Protein AF-A0A6L9LI98-F1 (afdb_monomer)

Foldseek 3Di:
DAEDEAEDDDPPDDDDDDDLLCCLVPPCLLPQYWYFYPPVDPHTPDTQFLQLSVCCNLPVGSDDPDQDPQADDDWDWDADPNFIKIKHAGDCSNQNPSLLVSLCVVCVVQVDQKWWMWIQGPVPVRDIAIEIQDDLVSHPDSDPVVVVVSVVVSCSSHHVSHHYYHDHDDPRTDGD

Structure (mmCIF, N/CA/C/O backbone):
data_AF-A0A6L9LI98-F1
#
_entry.id   AF-A0A6L9LI98-F1
#
loop_
_atom_site.group_PDB
_atom_site.id
_atom_site.type_symbol
_atom_site.label_atom_id
_atom_site.label_alt_id
_atom_site.label_comp_id
_atom_site.label_asym_id
_atom_site.label_entity_id
_atom_site.label_seq_id
_atom_site.pdbx_PDB_ins_code
_atom_site.Cartn_x
_atom_site.Cartn_y
_atom_site.Cartn_z
_atom_site.occupancy
_atom_site.B_iso_or_equiv
_atom_site.auth_seq_id
_atom_site.auth_comp_id
_atom_site.auth_asym_id
_atom_site.auth_atom_id
_atom_site.pdbx_PDB_model_num
ATOM 1 N N . MET A 1 1 ? -14.038 5.569 1.240 1.00 80.38 1 MET A N 1
ATOM 2 C CA . MET A 1 1 ? -12.928 4.690 1.675 1.00 80.38 1 MET A CA 1
ATOM 3 C C . MET A 1 1 ? -13.454 3.854 2.825 1.00 80.38 1 MET A C 1
ATOM 5 O O . MET A 1 1 ? -14.206 4.405 3.618 1.00 80.38 1 MET A O 1
ATOM 9 N N . GLN A 1 2 ? -13.174 2.551 2.861 1.00 86.38 2 GLN A N 1
ATOM 10 C CA . GLN A 1 2 ? -13.747 1.664 3.880 1.00 86.38 2 GLN A CA 1
ATOM 11 C C . GLN A 1 2 ? -12.931 1.733 5.178 1.00 86.38 2 GLN A C 1
ATOM 13 O O . GLN A 1 2 ? -11.703 1.847 5.143 1.00 86.38 2 GLN A O 1
ATOM 18 N N . GLN A 1 3 ? -13.625 1.721 6.313 1.00 89.81 3 GLN A N 1
ATOM 19 C CA . GLN A 1 3 ? -13.050 1.881 7.645 1.00 89.81 3 GLN A CA 1
ATOM 20 C C . GLN A 1 3 ? -13.798 0.985 8.628 1.00 89.81 3 GLN A C 1
ATOM 22 O O . GLN A 1 3 ? -15.014 0.832 8.523 1.00 89.81 3 GLN A O 1
ATOM 27 N N . LEU A 1 4 ? -13.070 0.442 9.596 1.00 92.06 4 LEU A N 1
ATOM 28 C CA . LEU A 1 4 ? -13.647 -0.116 10.806 1.00 92.06 4 LEU A CA 1
ATOM 29 C C . LEU A 1 4 ? -13.794 0.991 11.854 1.00 92.06 4 LEU A C 1
ATOM 31 O O . LEU A 1 4 ? -12.838 1.722 12.125 1.00 92.06 4 LEU A O 1
ATOM 35 N N . TYR A 1 5 ? -14.972 1.078 12.462 1.00 92.06 5 TYR A N 1
ATOM 36 C CA . TYR A 1 5 ? -15.257 2.032 13.528 1.00 92.06 5 TYR A CA 1
ATOM 37 C C . TYR A 1 5 ? -15.052 1.385 14.893 1.00 92.06 5 TYR A C 1
ATOM 39 O O . TYR A 1 5 ? -15.668 0.367 15.197 1.00 92.06 5 TYR A O 1
ATOM 47 N N . LEU A 1 6 ? -14.189 1.987 15.706 1.00 91.44 6 LEU A N 1
ATOM 48 C CA . LEU A 1 6 ? -13.914 1.571 17.077 1.00 91.44 6 LEU A CA 1
ATOM 49 C C . LEU A 1 6 ? -14.332 2.678 18.040 1.00 91.44 6 LEU A C 1
ATOM 51 O O . LEU A 1 6 ? -14.127 3.858 17.760 1.00 91.44 6 LEU A O 1
ATOM 55 N N . LEU A 1 7 ? -14.878 2.296 19.189 1.00 89.62 7 LEU A N 1
ATOM 56 C CA . LEU A 1 7 ? -15.240 3.224 20.257 1.00 89.62 7 LEU A CA 1
ATOM 57 C C . LEU A 1 7 ? -14.343 2.984 21.467 1.00 89.62 7 LEU A C 1
ATOM 59 O O . LEU A 1 7 ? -14.037 1.841 21.813 1.00 89.62 7 LEU A O 1
ATOM 63 N N . LEU A 1 8 ? -13.922 4.066 22.117 1.00 88.69 8 LEU A N 1
ATOM 64 C CA . LEU A 1 8 ? -13.285 3.968 23.422 1.00 88.69 8 LEU A CA 1
ATOM 65 C C . LEU A 1 8 ? -14.337 3.592 24.474 1.00 88.69 8 LEU A C 1
ATOM 67 O O . LEU A 1 8 ? -15.451 4.118 24.439 1.00 88.69 8 LEU A O 1
ATOM 71 N N . PRO A 1 9 ? -13.999 2.702 25.421 1.00 89.62 9 PRO A N 1
ATOM 72 C CA . PRO A 1 9 ? -14.943 2.284 26.441 1.00 89.62 9 PRO A CA 1
ATOM 73 C C . PRO A 1 9 ? -15.296 3.448 27.367 1.00 89.62 9 PRO A C 1
ATOM 75 O O . PRO A 1 9 ? -14.429 4.202 27.817 1.00 89.62 9 PRO A O 1
ATOM 78 N N . GLU A 1 10 ? -16.578 3.560 27.697 1.00 88.44 10 GLU A N 1
ATOM 79 C CA . GLU A 1 10 ? -17.043 4.495 28.712 1.00 88.44 10 GLU A CA 1
ATOM 80 C C . GLU A 1 10 ? -16.856 3.922 30.129 1.00 88.44 10 GLU A C 1
ATOM 82 O O . GLU A 1 10 ? -17.022 2.715 30.343 1.00 88.44 10 GLU A O 1
ATOM 87 N N . PRO A 1 11 ? -16.570 4.767 31.139 1.00 91.75 11 PRO A N 1
ATOM 88 C CA . PRO A 1 11 ? -16.466 4.313 32.520 1.00 91.75 11 PRO A CA 1
ATOM 89 C C . PRO A 1 11 ? -17.743 3.607 32.996 1.00 91.75 11 PRO 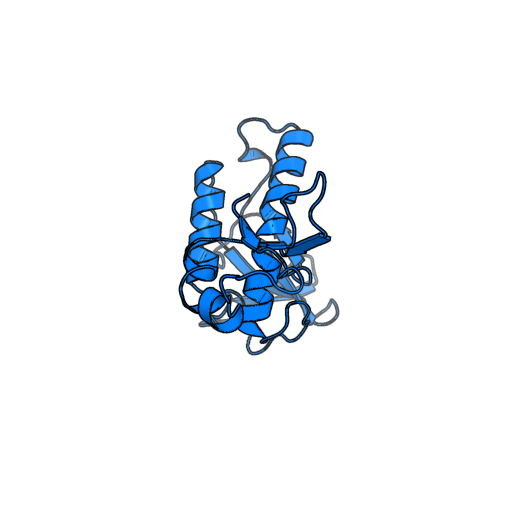A C 1
ATOM 91 O O . PRO A 1 11 ? -18.843 4.142 32.869 1.00 91.75 11 PRO A O 1
ATOM 94 N N . ASN A 1 12 ? -17.582 2.436 33.618 1.00 92.06 12 ASN A N 1
ATOM 95 C CA . ASN A 1 12 ? -18.668 1.625 34.187 1.00 92.06 12 ASN A CA 1
ATOM 96 C C . ASN A 1 12 ? -19.733 1.148 33.179 1.00 92.06 12 ASN A C 1
ATOM 98 O O . ASN A 1 12 ? -20.844 0.811 33.591 1.00 92.06 12 ASN A O 1
ATOM 102 N N . LYS A 1 13 ? -19.412 1.097 31.882 1.00 93.50 13 LYS A N 1
ATOM 103 C CA . LYS A 1 13 ? -20.252 0.450 30.868 1.00 93.50 13 LYS A CA 1
ATOM 104 C C . LYS A 1 13 ? -19.584 -0.821 30.351 1.00 93.50 13 LYS A C 1
ATOM 106 O O . LYS A 1 13 ? -18.360 -0.899 30.263 1.00 93.50 13 LYS A O 1
ATOM 111 N N . GLU A 1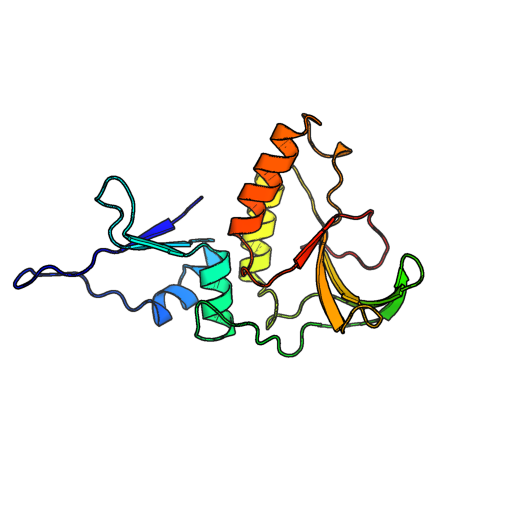 14 ? -20.397 -1.820 30.018 1.00 91.38 14 GLU A N 1
ATOM 112 C CA . GLU A 1 14 ? -19.924 -2.975 29.254 1.00 91.38 14 GLU A CA 1
ATOM 113 C C . GLU A 1 14 ? -19.462 -2.515 27.868 1.00 91.38 14 GLU A C 1
ATOM 115 O O . GLU A 1 14 ? -20.034 -1.591 27.285 1.00 91.38 14 GLU A O 1
ATOM 120 N N . PHE A 1 15 ? -18.415 -3.148 27.349 1.00 89.62 15 PHE A N 1
ATOM 121 C CA . PHE A 1 15 ? -17.863 -2.830 26.040 1.00 89.62 15 PHE A CA 1
ATOM 122 C C . PHE A 1 15 ? -17.317 -4.088 25.370 1.00 89.62 15 PHE A C 1
ATOM 124 O O . PHE A 1 15 ? -16.942 -5.056 26.035 1.00 89.62 15 PHE A O 1
ATOM 131 N N . GLU A 1 16 ? -17.247 -4.055 24.043 1.00 85.94 16 GLU A N 1
ATOM 132 C CA . GLU A 1 16 ? -16.574 -5.083 23.261 1.00 85.94 16 GLU A CA 1
ATOM 133 C C . GLU A 1 16 ? -15.078 -4.765 23.167 1.00 85.94 16 GLU A C 1
ATOM 135 O O . GLU A 1 16 ? -14.676 -3.659 22.797 1.00 85.94 16 GLU A O 1
ATOM 140 N N . CYS A 1 17 ? -14.237 -5.727 23.548 1.00 86.69 17 CYS A N 1
ATOM 141 C CA . CYS A 1 17 ? -12.791 -5.557 23.522 1.00 86.69 17 CYS A CA 1
ATOM 142 C C . CYS A 1 17 ? -12.237 -5.900 22.138 1.00 86.69 17 CYS A C 1
ATOM 144 O O . CYS A 1 17 ? -12.370 -7.030 21.670 1.00 86.69 17 CYS A O 1
ATOM 146 N N . PHE A 1 18 ? -11.542 -4.943 21.527 1.00 88.12 18 PHE A N 1
ATOM 147 C CA . PHE A 1 18 ? -10.882 -5.110 20.239 1.00 88.12 18 PHE A CA 1
ATOM 148 C C . PHE A 1 18 ? -9.365 -5.097 20.406 1.00 88.12 18 PHE A C 1
ATOM 150 O O . PHE A 1 18 ? -8.792 -4.171 20.983 1.00 88.12 18 PHE A O 1
ATOM 157 N N . VAL A 1 19 ? -8.694 -6.110 19.856 1.00 90.81 19 VAL A N 1
ATOM 158 C CA . VAL A 1 19 ? -7.230 -6.181 19.829 1.00 90.81 19 VAL A CA 1
ATOM 159 C C . VAL A 1 19 ? -6.763 -5.930 18.405 1.00 90.81 19 VAL A C 1
ATOM 161 O O . VAL A 1 19 ? -6.718 -6.842 17.580 1.00 90.81 19 VAL A O 1
ATOM 164 N N . VAL A 1 20 ? -6.383 -4.679 18.131 1.00 90.31 20 VAL A N 1
ATOM 165 C CA . VAL A 1 20 ? -5.979 -4.216 16.793 1.00 90.31 20 VAL A CA 1
ATOM 166 C C . VAL A 1 20 ? -4.935 -5.134 16.160 1.00 90.31 20 VAL A C 1
ATOM 168 O O . VAL A 1 20 ? -5.056 -5.470 14.991 1.00 90.31 20 VAL A O 1
ATOM 171 N N . ASN A 1 21 ? -3.956 -5.608 16.933 1.00 90.62 21 ASN A N 1
ATOM 172 C CA . ASN A 1 21 ? -2.901 -6.474 16.411 1.00 90.62 21 ASN A CA 1
ATOM 173 C C . ASN A 1 21 ? -3.426 -7.766 15.757 1.00 90.62 21 ASN A C 1
ATOM 175 O O . ASN A 1 21 ? -2.881 -8.183 14.744 1.00 90.62 21 ASN A O 1
ATOM 179 N N . HIS A 1 22 ? -4.485 -8.372 16.306 1.00 92.25 22 HIS A N 1
ATOM 180 C CA . HIS A 1 22 ? -5.111 -9.558 15.714 1.00 92.25 22 HIS A CA 1
ATOM 181 C C . HIS A 1 22 ? -5.979 -9.181 14.516 1.00 92.25 22 HIS A C 1
ATOM 183 O O . HIS A 1 22 ? -5.846 -9.751 13.443 1.00 92.25 22 HIS A O 1
ATOM 189 N N . MET A 1 23 ? -6.783 -8.127 14.645 1.00 94.69 23 MET A N 1
ATOM 190 C CA . MET A 1 23 ? -7.645 -7.661 13.556 1.00 94.69 23 MET A CA 1
ATOM 191 C C . MET A 1 23 ? -6.867 -7.319 12.279 1.00 94.69 23 MET A C 1
ATOM 193 O O . MET A 1 23 ? -7.339 -7.588 11.175 1.00 94.69 23 MET A O 1
ATOM 197 N N . VAL A 1 24 ? -5.671 -6.735 12.430 1.00 94.38 24 VAL A N 1
ATOM 198 C CA . VAL A 1 24 ? -4.791 -6.395 11.306 1.00 94.38 24 VAL A CA 1
ATOM 199 C C . VAL A 1 24 ? -4.443 -7.636 10.488 1.00 94.38 24 VAL A C 1
ATOM 201 O O . VAL A 1 24 ? -4.586 -7.603 9.266 1.00 94.38 24 VAL A O 1
ATOM 204 N N . SER A 1 25 ? -4.017 -8.717 11.148 1.00 89.31 25 SER A N 1
ATOM 205 C CA . SER A 1 25 ? -3.671 -9.977 10.484 1.00 89.31 25 SER A CA 1
ATOM 206 C C . SER A 1 25 ? -4.885 -10.772 10.017 1.00 89.31 25 SER A C 1
ATOM 208 O O . SER A 1 25 ? -4.776 -11.502 9.037 1.00 89.31 25 SER A O 1
ATOM 210 N N . ASP A 1 26 ? -6.012 -10.649 10.714 1.00 93.12 26 ASP A N 1
ATOM 211 C CA . ASP A 1 26 ? -7.173 -11.506 10.487 1.00 93.12 26 ASP A CA 1
ATOM 212 C C . ASP A 1 26 ? -8.014 -11.043 9.293 1.00 93.12 26 ASP A C 1
ATOM 214 O O . ASP A 1 26 ? -8.512 -11.885 8.548 1.00 93.12 26 ASP A O 1
ATOM 218 N N . TYR A 1 27 ? -8.193 -9.726 9.109 1.00 95.19 27 TYR A N 1
ATOM 219 C CA . TYR A 1 27 ? -9.044 -9.210 8.026 1.00 95.19 27 TYR A CA 1
ATOM 220 C C . TYR A 1 27 ? -8.736 -7.784 7.546 1.00 95.19 27 TYR A C 1
ATOM 222 O O . TYR A 1 27 ? -8.993 -7.478 6.384 1.00 95.19 27 TYR A O 1
ATOM 230 N N . LEU A 1 28 ? -8.179 -6.878 8.366 1.00 96.69 28 LEU A N 1
ATOM 231 C CA . LEU A 1 28 ? -8.049 -5.473 7.927 1.00 96.69 28 LEU A CA 1
ATOM 232 C C . LEU A 1 28 ? -7.148 -5.328 6.691 1.00 96.69 28 LEU A C 1
ATOM 234 O O . LEU A 1 28 ? -7.444 -4.516 5.810 1.00 96.69 28 LEU A O 1
ATOM 238 N N . ILE A 1 29 ? -6.071 -6.121 6.613 1.00 96.62 29 ILE A N 1
ATOM 239 C CA . ILE A 1 29 ? -5.146 -6.111 5.476 1.00 96.62 29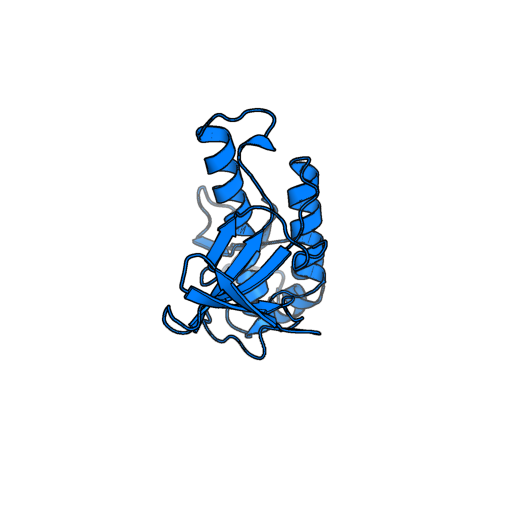 ILE A CA 1
ATOM 240 C C . ILE A 1 29 ? -5.793 -6.690 4.215 1.00 96.62 29 ILE A C 1
ATOM 242 O O . ILE A 1 29 ? -5.709 -6.048 3.167 1.00 96.62 29 ILE A O 1
ATOM 246 N N . SER A 1 30 ? -6.458 -7.845 4.299 1.00 95.50 30 SER A N 1
ATOM 247 C CA . SER A 1 30 ? -7.105 -8.482 3.142 1.00 95.50 30 SER A CA 1
ATOM 248 C C . SER A 1 30 ? -8.288 -7.678 2.609 1.00 95.50 30 SER A C 1
ATOM 250 O O . SER A 1 30 ? -8.508 -7.633 1.397 1.00 95.50 30 SER A O 1
ATOM 252 N N . ASP A 1 31 ? -9.017 -7.008 3.501 1.00 96.31 31 ASP A N 1
ATOM 253 C CA . ASP A 1 31 ? -10.284 -6.351 3.174 1.00 96.31 31 ASP A CA 1
ATOM 254 C C . ASP A 1 31 ? -10.095 -4.882 2.775 1.00 96.31 31 ASP A C 1
ATOM 256 O O . ASP A 1 31 ? -11.012 -4.242 2.260 1.00 96.31 31 ASP A O 1
ATOM 260 N N . GLY A 1 32 ? -8.894 -4.328 2.961 1.00 96.25 32 GLY A N 1
ATOM 261 C CA . GLY A 1 32 ? -8.601 -2.956 2.553 1.00 96.25 32 GLY A CA 1
ATOM 262 C C . GLY A 1 32 ? -9.125 -1.893 3.519 1.00 96.25 32 GLY A C 1
ATOM 263 O O . GLY A 1 32 ? -9.479 -0.792 3.083 1.00 96.25 32 GLY A O 1
ATOM 264 N N . LEU A 1 33 ? -9.213 -2.217 4.812 1.00 96.75 33 LEU A N 1
ATOM 265 C CA . LEU A 1 33 ? -9.870 -1.385 5.820 1.00 96.75 33 LEU A CA 1
ATOM 266 C C . LEU A 1 33 ? -8.883 -0.477 6.563 1.00 96.75 33 LEU A C 1
ATOM 268 O O . LEU A 1 33 ? -7.855 -0.926 7.066 1.00 96.75 33 LEU A O 1
ATOM 272 N N . GLY A 1 34 ? -9.228 0.809 6.671 1.00 96.50 34 GLY A N 1
ATOM 273 C CA . GLY A 1 34 ? -8.645 1.698 7.682 1.00 96.50 34 GLY A CA 1
ATOM 274 C C . GLY A 1 34 ? -9.326 1.537 9.046 1.00 96.50 34 GLY A C 1
ATOM 275 O O . GLY A 1 34 ? -10.261 0.750 9.195 1.00 96.50 34 GLY A O 1
ATOM 276 N N . ILE A 1 35 ? -8.906 2.323 10.035 1.00 95.88 35 ILE A N 1
ATOM 277 C CA . ILE A 1 35 ? -9.506 2.349 11.379 1.00 95.88 35 ILE A CA 1
ATOM 278 C C . ILE A 1 35 ? -9.890 3.789 11.715 1.00 95.88 35 ILE A C 1
ATOM 280 O O . ILE A 1 35 ? -9.074 4.692 11.548 1.00 95.88 35 ILE A O 1
ATOM 284 N N . ALA A 1 36 ? -11.094 4.012 12.228 1.00 95.25 36 ALA A N 1
ATOM 285 C CA . ALA A 1 36 ? -11.490 5.291 12.808 1.00 95.25 36 ALA A CA 1
ATOM 286 C C . ALA A 1 36 ? -11.958 5.096 14.255 1.00 95.25 36 ALA A C 1
ATOM 288 O O . ALA A 1 36 ? -12.721 4.178 14.550 1.00 95.25 36 ALA A O 1
ATOM 289 N N . ILE A 1 37 ? -11.468 5.945 15.160 1.00 93.06 37 ILE A N 1
ATOM 290 C CA . ILE A 1 37 ? -11.744 5.879 16.600 1.00 93.06 37 ILE A CA 1
ATOM 291 C C . ILE A 1 37 ? -12.728 6.991 16.974 1.00 93.06 37 ILE A C 1
ATOM 293 O O . ILE A 1 37 ? -12.501 8.144 16.611 1.00 93.06 37 ILE A O 1
ATOM 297 N N . ASN A 1 38 ? -13.782 6.646 17.721 1.00 90.88 38 ASN A N 1
ATOM 298 C CA . ASN A 1 38 ? -14.855 7.550 18.160 1.00 90.88 38 ASN A CA 1
ATOM 299 C C . ASN A 1 38 ? -15.505 8.308 16.994 1.00 90.88 38 ASN A C 1
ATOM 301 O O . ASN A 1 38 ? -15.675 9.52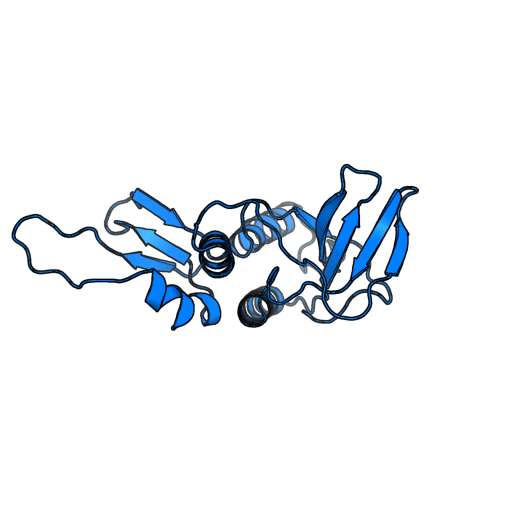4 17.023 1.00 90.88 38 ASN A O 1
ATOM 305 N N . ALA A 1 39 ? -15.831 7.566 15.933 1.00 86.50 39 ALA A N 1
ATOM 306 C CA . ALA A 1 39 ? -16.481 8.085 14.730 1.00 86.50 39 ALA A CA 1
ATOM 307 C C . ALA A 1 39 ? -17.999 8.317 14.895 1.00 86.50 39 ALA A C 1
ATOM 309 O O . ALA A 1 39 ? -18.695 8.565 13.917 1.00 86.50 39 ALA A O 1
ATOM 310 N N . ASP A 1 40 ? -18.520 8.188 16.115 1.00 82.56 40 ASP A N 1
ATOM 311 C CA . ASP A 1 40 ? -19.904 8.476 16.499 1.00 82.56 40 ASP A CA 1
ATOM 312 C C . ASP A 1 40 ? -20.182 9.982 16.670 1.00 82.56 40 ASP A C 1
ATOM 314 O O . ASP A 1 40 ? -21.339 10.405 16.696 1.00 82.56 40 ASP A O 1
ATOM 318 N N . LYS A 1 41 ? -19.124 10.795 16.758 1.00 84.12 41 LYS A N 1
ATOM 319 C CA . LYS A 1 41 ? -19.171 12.264 16.754 1.00 84.12 41 LYS A CA 1
ATOM 320 C C . LYS A 1 41 ? -19.172 12.817 15.318 1.00 84.12 41 LYS A C 1
ATOM 322 O O . LYS A 1 41 ? -18.992 12.071 14.361 1.00 84.12 41 LYS A O 1
ATOM 327 N 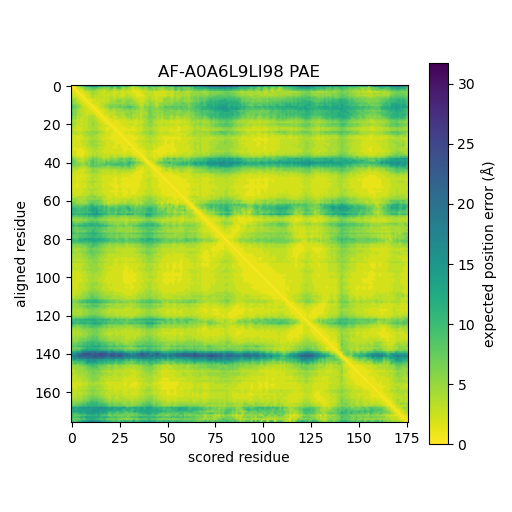N . GLU A 1 42 ? -19.330 14.139 15.164 1.00 83.69 42 GLU A N 1
ATOM 328 C CA . GLU A 1 42 ? -19.224 14.808 13.849 1.00 83.69 42 GLU A CA 1
ATOM 329 C C . GLU A 1 42 ? -17.876 14.538 13.162 1.00 83.69 42 GLU A C 1
ATOM 331 O O . GLU A 1 42 ? -17.834 14.332 11.949 1.00 83.69 42 GLU A O 1
ATOM 336 N N . GLU A 1 43 ? -16.792 14.488 13.942 1.00 87.69 43 GLU A N 1
ATOM 337 C CA . GLU A 1 43 ? -15.462 14.111 13.474 1.00 87.69 43 GLU A CA 1
ATOM 338 C C . GLU A 1 43 ? -14.860 13.024 14.379 1.00 87.69 43 GLU A C 1
ATOM 340 O O . GLU A 1 43 ? -14.938 13.141 15.607 1.00 87.69 43 GLU A O 1
ATOM 345 N N . PRO A 1 44 ? -14.251 11.972 13.801 1.00 91.75 44 PRO A N 1
ATOM 346 C CA . PRO A 1 44 ? -13.544 10.955 14.571 1.00 91.75 44 PRO A CA 1
ATOM 347 C C . PRO A 1 44 ? -12.321 11.545 15.281 1.00 91.75 44 PRO A C 1
ATOM 349 O O . PRO A 1 44 ? -11.594 12.357 14.709 1.00 91.75 44 PRO A O 1
ATOM 352 N N . ASP A 1 45 ? -12.031 11.058 16.489 1.00 93.38 45 ASP A N 1
ATOM 353 C CA . ASP A 1 45 ? -10.861 11.503 17.259 1.00 93.38 45 ASP A CA 1
ATOM 354 C C . ASP A 1 45 ? -9.548 11.118 16.544 1.00 93.38 45 ASP A C 1
ATOM 356 O O . ASP A 1 45 ? -8.571 11.869 16.559 1.00 93.38 45 ASP A O 1
ATOM 360 N N . TRP A 1 46 ? -9.528 9.951 15.885 1.00 92.88 46 TRP A N 1
ATOM 361 C CA . TRP A 1 46 ? -8.412 9.509 15.046 1.00 92.88 46 TRP A CA 1
ATOM 362 C C . TRP A 1 46 ? -8.880 8.741 13.818 1.00 92.88 46 TRP A C 1
ATOM 364 O O . TRP A 1 46 ? -9.790 7.917 13.895 1.00 92.88 46 TRP A O 1
ATOM 374 N N . VAL A 1 47 ? -8.173 8.948 12.706 1.00 93.69 47 VAL A N 1
ATOM 375 C CA . VAL A 1 47 ? -8.327 8.177 11.470 1.00 93.69 47 VAL A CA 1
ATOM 376 C C . VAL A 1 47 ? -6.973 7.618 11.052 1.00 93.69 47 VAL A C 1
ATOM 378 O O . VAL A 1 47 ? -6.032 8.363 10.768 1.00 93.69 47 VAL A O 1
ATOM 381 N N . PHE A 1 48 ? -6.901 6.296 10.986 1.00 95.50 48 PHE A N 1
ATOM 382 C CA . PHE A 1 48 ? -5.817 5.536 10.388 1.00 95.50 48 PHE A CA 1
ATOM 383 C C . PHE A 1 48 ? -6.260 5.086 9.000 1.00 95.50 48 PHE A C 1
ATOM 385 O O . PHE A 1 48 ? -7.259 4.382 8.833 1.00 95.50 48 PHE A O 1
ATOM 392 N N . SER A 1 49 ? -5.512 5.519 7.993 1.00 96.50 49 SER A N 1
ATOM 393 C CA . SER A 1 49 ? -5.701 5.074 6.617 1.00 96.50 49 SER A CA 1
ATOM 394 C C . SER A 1 49 ? -5.386 3.588 6.461 1.00 96.50 49 SER A C 1
ATOM 396 O O . SER A 1 49 ? -4.740 2.987 7.321 1.00 96.50 49 SER A O 1
ATOM 398 N N . TYR A 1 50 ? -5.792 2.988 5.339 1.00 97.75 50 TYR A N 1
ATOM 399 C CA . TYR A 1 50 ? -5.343 1.632 5.020 1.00 97.75 50 TYR A CA 1
ATOM 400 C C . TYR A 1 50 ? -3.810 1.562 4.952 1.00 97.75 50 TYR A C 1
ATOM 402 O O . TYR A 1 50 ? -3.202 0.626 5.456 1.00 97.75 50 TYR A O 1
ATOM 410 N N . GLY A 1 51 ? -3.170 2.605 4.421 1.00 96.75 51 GLY A N 1
ATOM 411 C CA . GLY A 1 51 ? -1.720 2.750 4.431 1.00 96.75 51 GLY A CA 1
ATOM 412 C C . GLY A 1 51 ? -1.092 2.725 5.827 1.00 96.75 51 GLY A C 1
ATOM 413 O O . GLY A 1 51 ? -0.043 2.111 6.010 1.00 96.75 51 GLY A O 1
ATOM 414 N N . ASP A 1 52 ? -1.737 3.343 6.820 1.00 96.31 52 ASP A N 1
ATOM 415 C CA . ASP A 1 52 ? -1.279 3.301 8.217 1.00 96.31 52 ASP A CA 1
ATOM 416 C C . ASP A 1 52 ? -1.420 1.884 8.804 1.00 96.31 52 ASP A C 1
ATOM 418 O O . ASP A 1 52 ? -0.558 1.426 9.554 1.00 96.31 52 ASP A O 1
ATOM 422 N N . VAL A 1 53 ? -2.480 1.160 8.427 1.00 96.94 53 VAL A N 1
ATOM 423 C CA . VAL A 1 53 ? -2.686 -0.252 8.796 1.00 96.94 53 VAL A CA 1
ATOM 424 C C . VAL A 1 53 ? -1.626 -1.154 8.154 1.00 96.94 53 VAL A C 1
ATOM 426 O O . VAL A 1 53 ? -1.085 -2.027 8.830 1.00 96.94 53 VAL A O 1
ATOM 429 N N . VAL A 1 54 ? -1.266 -0.914 6.889 1.00 96.06 54 VAL A N 1
ATOM 430 C CA . VAL A 1 54 ? -0.161 -1.611 6.209 1.00 96.06 54 VAL A CA 1
ATOM 431 C C . VAL A 1 54 ? 1.170 -1.346 6.913 1.00 96.06 54 VAL A C 1
ATOM 433 O O . VAL A 1 54 ? 1.932 -2.284 7.137 1.00 96.06 54 VAL A O 1
ATOM 436 N N . ASP A 1 55 ? 1.450 -0.102 7.314 1.00 95.12 55 ASP A N 1
ATOM 437 C CA . ASP A 1 55 ? 2.673 0.212 8.065 1.00 95.12 55 ASP A CA 1
ATOM 438 C C . ASP A 1 55 ? 2.702 -0.523 9.414 1.00 95.12 55 ASP A C 1
ATOM 440 O O . ASP A 1 55 ? 3.708 -1.137 9.777 1.00 95.12 55 ASP A O 1
ATOM 444 N N . PHE A 1 56 ? 1.565 -0.562 10.118 1.00 95.56 56 PHE A N 1
ATOM 445 C CA . PHE A 1 56 ? 1.433 -1.331 11.352 1.00 95.56 56 PHE A CA 1
ATOM 446 C C . PHE A 1 56 ? 1.651 -2.831 11.129 1.00 95.56 56 PHE A C 1
ATOM 448 O O . PHE A 1 56 ? 2.363 -3.455 11.911 1.00 95.56 56 PHE A O 1
ATOM 455 N N . TYR A 1 57 ? 1.100 -3.408 10.063 1.00 94.94 57 TYR A N 1
ATOM 456 C CA . TYR A 1 57 ? 1.311 -4.816 9.722 1.00 94.94 57 TYR A CA 1
ATOM 457 C C . TYR A 1 57 ? 2.792 -5.140 9.481 1.00 94.94 57 TYR A C 1
ATOM 459 O O . TYR A 1 57 ? 3.295 -6.151 9.966 1.00 94.94 57 TYR A O 1
ATOM 467 N N . LEU A 1 58 ? 3.509 -4.260 8.780 1.00 93.75 58 LEU A N 1
ATOM 468 C CA . LEU A 1 58 ? 4.918 -4.458 8.435 1.00 93.75 58 LEU A CA 1
ATOM 469 C C . LEU A 1 58 ? 5.870 -4.217 9.612 1.00 93.75 58 LEU A C 1
ATOM 471 O O . LEU A 1 58 ? 6.893 -4.889 9.730 1.00 93.75 58 LEU A O 1
ATOM 475 N N . ASN A 1 59 ? 5.560 -3.236 10.462 1.00 92.81 59 ASN A N 1
ATOM 476 C CA . ASN A 1 59 ? 6.504 -2.680 11.435 1.00 92.81 59 ASN A CA 1
ATOM 477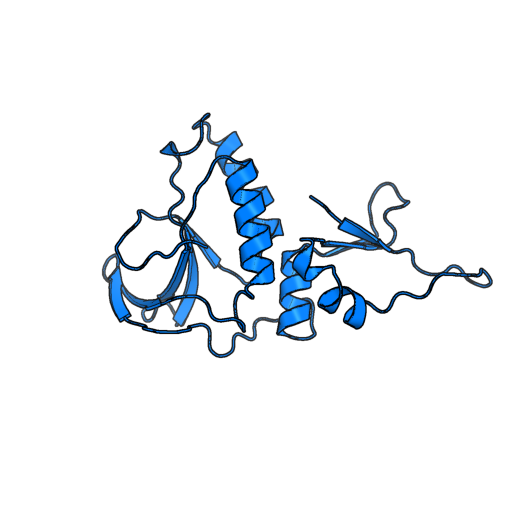 C C . ASN A 1 59 ? 6.032 -2.757 12.896 1.00 92.81 59 ASN A C 1
ATOM 479 O O . ASN A 1 59 ? 6.737 -2.281 13.791 1.00 92.81 59 ASN A O 1
ATOM 483 N N . SER A 1 60 ? 4.831 -3.288 13.147 1.00 91.56 60 SER A N 1
ATOM 484 C CA . SER A 1 60 ? 4.130 -3.247 14.444 1.00 91.56 60 SER A CA 1
ATOM 485 C C . SER A 1 60 ? 3.983 -1.827 15.013 1.00 91.56 60 SER A C 1
ATOM 487 O O . SER A 1 60 ? 3.907 -1.625 16.227 1.00 91.56 60 SER A O 1
ATOM 489 N N . LYS A 1 61 ? 3.992 -0.819 14.131 1.00 91.25 61 LYS A N 1
ATOM 490 C CA . LYS A 1 61 ? 3.881 0.612 14.438 1.00 91.25 61 LYS A CA 1
ATOM 491 C C . LYS A 1 61 ? 3.158 1.316 13.296 1.00 91.25 61 LYS A C 1
ATOM 493 O O . LYS A 1 61 ? 3.530 1.129 12.148 1.00 91.25 61 LYS A O 1
ATOM 498 N N . PHE A 1 62 ? 2.199 2.181 13.616 1.00 86.44 62 PHE A N 1
ATOM 499 C CA . PHE A 1 62 ? 1.457 2.960 12.611 1.00 86.44 62 PHE A CA 1
ATOM 500 C C . PHE A 1 62 ? 2.306 3.994 11.864 1.00 86.44 62 PHE A C 1
ATOM 502 O O . PHE A 1 62 ? 1.918 4.441 10.792 1.00 86.44 62 PHE A O 1
ATOM 509 N N . TYR A 1 63 ? 3.428 4.408 12.458 1.00 84.75 63 TYR A N 1
ATOM 510 C CA . TYR A 1 63 ? 4.330 5.401 11.889 1.00 84.75 63 TYR A CA 1
ATOM 511 C C . TYR A 1 63 ? 5.767 4.905 12.025 1.00 84.75 63 TYR A C 1
ATOM 513 O O . TYR A 1 63 ? 6.410 5.063 13.067 1.00 84.75 63 TYR A O 1
ATOM 521 N N . SER A 1 64 ? 6.259 4.270 10.971 1.00 82.81 64 SER A N 1
ATOM 522 C CA . SER A 1 64 ? 7.629 3.793 10.833 1.00 82.81 64 SER A CA 1
ATOM 523 C C . SER A 1 64 ? 8.200 4.262 9.499 1.00 82.81 64 SER A C 1
ATOM 525 O O . SER A 1 64 ? 7.470 4.472 8.541 1.00 82.81 64 SER A O 1
ATOM 527 N N . ASN A 1 65 ? 9.522 4.416 9.428 1.00 78.19 65 ASN A N 1
ATOM 528 C CA . ASN A 1 65 ? 10.243 4.606 8.163 1.00 78.19 65 ASN A CA 1
ATOM 529 C C . ASN A 1 65 ? 11.201 3.434 7.894 1.00 78.19 65 ASN A C 1
ATOM 531 O O . ASN A 1 65 ? 12.108 3.538 7.067 1.00 78.19 65 ASN A O 1
ATOM 535 N N . ASN A 1 66 ? 11.043 2.335 8.636 1.00 80.31 66 ASN A N 1
ATOM 536 C CA . ASN A 1 66 ? 11.902 1.171 8.507 1.00 80.31 66 ASN A CA 1
ATOM 537 C C . ASN A 1 66 ? 11.481 0.376 7.276 1.00 80.31 66 ASN A C 1
ATOM 539 O O . ASN A 1 66 ? 10.380 -0.162 7.211 1.00 80.31 66 ASN A O 1
ATOM 543 N N . ILE A 1 67 ? 12.386 0.292 6.309 1.00 83.75 67 ILE A N 1
ATOM 544 C CA . ILE A 1 67 ? 12.209 -0.513 5.108 1.00 83.75 67 ILE A CA 1
ATOM 545 C C . ILE A 1 67 ? 13.309 -1.563 5.104 1.00 83.75 67 ILE A C 1
ATOM 547 O O . ILE A 1 67 ? 14.492 -1.233 5.031 1.00 83.75 67 ILE A O 1
ATOM 551 N N . THR A 1 68 ? 12.912 -2.831 5.173 1.00 81.00 68 THR A N 1
ATOM 552 C CA . THR A 1 68 ? 13.842 -3.963 5.149 1.00 81.00 68 THR A CA 1
ATOM 553 C C . THR A 1 68 ? 13.604 -4.772 3.887 1.00 81.00 68 THR A C 1
ATOM 555 O O . THR A 1 68 ? 12.474 -5.170 3.613 1.00 81.00 68 THR A O 1
ATOM 558 N N . ASN A 1 69 ? 14.673 -5.018 3.124 1.00 90.81 69 ASN A N 1
ATOM 559 C CA . ASN A 1 69 ? 14.651 -5.812 1.891 1.00 90.81 69 ASN A CA 1
ATOM 560 C C . ASN A 1 69 ? 13.536 -5.382 0.920 1.00 90.81 69 ASN A C 1
ATOM 562 O O . ASN A 1 69 ? 12.616 -6.156 0.673 1.00 90.81 69 ASN A O 1
ATOM 566 N N . PRO A 1 70 ? 13.592 -4.157 0.365 1.00 93.94 70 PRO A N 1
ATOM 567 C CA . PRO A 1 70 ? 12.491 -3.592 -0.417 1.00 93.94 70 PRO A CA 1
ATOM 568 C C . PRO A 1 70 ? 12.165 -4.362 -1.703 1.00 93.94 70 PRO A C 1
ATOM 570 O O . PRO A 1 70 ? 11.057 -4.253 -2.222 1.00 93.94 70 PRO A O 1
ATOM 573 N N . PHE A 1 71 ? 13.124 -5.128 -2.224 1.00 95.81 71 PHE A N 1
ATOM 574 C CA . PHE A 1 71 ? 13.015 -5.809 -3.508 1.00 95.81 71 PHE A CA 1
ATOM 575 C C . PHE A 1 71 ? 12.810 -7.315 -3.366 1.00 95.81 71 PHE A C 1
ATOM 577 O O . PHE A 1 71 ? 13.339 -7.940 -2.447 1.00 95.81 71 PHE A O 1
ATOM 584 N N . THR A 1 72 ? 12.117 -7.904 -4.337 1.00 94.06 72 THR A N 1
ATOM 585 C CA . THR A 1 72 ? 12.062 -9.353 -4.563 1.00 94.06 72 THR A CA 1
ATOM 586 C C . THR A 1 72 ? 12.409 -9.694 -6.013 1.00 94.06 72 THR A C 1
ATOM 588 O O . THR A 1 72 ? 12.191 -8.892 -6.923 1.00 94.06 72 THR A O 1
ATOM 591 N N . GLY A 1 73 ? 12.937 -10.899 -6.234 1.00 91.00 73 GLY A N 1
ATOM 592 C CA . GLY A 1 73 ? 13.289 -11.399 -7.562 1.00 91.00 73 GLY A CA 1
ATOM 593 C C . GLY A 1 73 ? 14.487 -10.689 -8.199 1.00 91.00 73 GLY A C 1
ATOM 594 O O . GLY A 1 73 ? 15.455 -10.335 -7.525 1.00 91.00 73 GLY A O 1
ATOM 595 N N . ILE A 1 74 ? 14.438 -10.536 -9.525 1.00 90.81 74 ILE A N 1
ATOM 596 C CA . ILE A 1 74 ? 15.513 -9.912 -10.303 1.00 90.81 74 ILE A CA 1
ATOM 597 C C . ILE A 1 74 ? 15.467 -8.399 -10.110 1.00 90.81 74 ILE A C 1
ATOM 599 O O . ILE A 1 74 ? 14.425 -7.762 -10.253 1.00 90.81 74 ILE A O 1
ATOM 603 N N . VAL A 1 75 ? 16.637 -7.831 -9.842 1.00 94.25 75 VAL A N 1
ATOM 604 C CA . VAL A 1 75 ? 16.843 -6.398 -9.676 1.00 94.25 75 VAL A CA 1
ATOM 605 C C . VAL A 1 75 ? 17.863 -5.933 -10.710 1.00 94.25 75 VAL A C 1
ATOM 607 O O . VAL A 1 75 ? 18.880 -6.592 -10.915 1.00 94.25 75 VAL A O 1
ATOM 610 N N . THR A 1 76 ? 17.585 -4.821 -11.386 1.00 94.00 76 THR A N 1
ATOM 611 C CA . THR A 1 76 ? 18.412 -4.293 -12.481 1.00 94.00 76 THR A CA 1
ATOM 612 C C . THR A 1 76 ? 18.775 -2.836 -12.230 1.00 94.00 76 THR A C 1
ATOM 614 O O . THR A 1 76 ? 17.915 -2.034 -11.873 1.00 94.00 76 THR A O 1
ATOM 617 N N . ASP A 1 77 ? 20.033 -2.476 -12.476 1.00 94.56 77 ASP A N 1
ATOM 618 C CA . ASP A 1 77 ? 20.495 -1.089 -12.419 1.00 94.56 77 ASP A CA 1
ATOM 619 C C . ASP A 1 77 ? 20.396 -0.450 -13.819 1.00 94.56 77 ASP A C 1
ATOM 621 O O . ASP A 1 77 ? 20.855 -1.022 -14.810 1.00 94.56 77 ASP A O 1
ATOM 625 N N . ARG A 1 78 ? 19.783 0.736 -13.919 1.00 91.44 78 ARG A N 1
ATOM 626 C CA . ARG A 1 78 ? 19.616 1.503 -15.168 1.00 91.44 78 ARG A CA 1
ATOM 627 C C . ARG A 1 78 ? 19.816 3.003 -14.955 1.00 91.44 78 ARG A C 1
ATOM 629 O O . ARG A 1 78 ? 19.785 3.501 -13.834 1.00 91.44 78 ARG A O 1
ATOM 636 N N . MET A 1 79 ? 19.982 3.729 -16.060 1.00 91.75 79 MET A N 1
ATOM 637 C CA . MET A 1 79 ? 19.949 5.192 -16.074 1.00 91.75 79 MET A CA 1
ATOM 638 C C . MET A 1 79 ? 18.536 5.681 -16.397 1.00 91.75 79 MET A C 1
ATOM 640 O O . MET A 1 79 ? 17.999 5.355 -17.452 1.00 91.75 79 MET A O 1
ATOM 644 N N . VAL A 1 80 ? 17.953 6.496 -15.519 1.00 87.00 80 VAL A N 1
ATOM 645 C CA . VAL A 1 80 ? 16.669 7.180 -15.737 1.00 87.00 80 VAL A CA 1
ATOM 646 C C . VAL A 1 80 ? 16.887 8.677 -15.545 1.00 87.00 80 VAL A C 1
ATOM 648 O O . VAL A 1 80 ? 17.259 9.121 -14.457 1.00 87.00 80 VAL A O 1
ATOM 651 N N . ASN A 1 81 ? 16.679 9.469 -16.601 1.00 85.94 81 ASN A N 1
ATOM 652 C CA . ASN A 1 81 ? 16.911 10.922 -16.600 1.00 85.94 81 ASN A CA 1
ATOM 653 C C . ASN A 1 81 ? 18.286 11.300 -16.019 1.00 85.94 81 ASN A C 1
ATOM 655 O O . ASN A 1 81 ? 18.375 12.118 -15.105 1.00 85.94 81 ASN A O 1
ATOM 659 N N . SER A 1 82 ? 19.344 10.636 -16.492 1.00 91.00 82 SER A N 1
ATOM 660 C CA . SER A 1 82 ? 20.728 10.818 -16.024 1.00 91.00 82 SER A CA 1
ATOM 661 C C . SER A 1 82 ? 20.994 10.463 -14.553 1.00 91.00 82 SER A C 1
ATOM 663 O O . SER A 1 82 ? 22.066 10.776 -14.050 1.00 91.00 82 SER A O 1
ATOM 665 N N . ASN A 1 83 ? 20.072 9.775 -13.872 1.00 91.56 83 ASN A N 1
ATOM 666 C CA . ASN A 1 83 ? 20.287 9.237 -12.527 1.00 91.56 83 ASN A CA 1
ATOM 667 C C . ASN A 1 83 ? 20.398 7.715 -12.584 1.00 91.56 83 ASN A C 1
ATOM 669 O O . ASN A 1 83 ? 19.617 7.064 -13.283 1.00 91.56 83 ASN A O 1
ATOM 673 N N . ARG A 1 84 ? 21.312 7.143 -11.806 1.00 94.44 84 ARG A N 1
ATOM 674 C CA . ARG A 1 84 ? 21.372 5.705 -11.551 1.00 94.44 84 ARG A CA 1
ATOM 675 C C . ARG A 1 84 ? 20.203 5.297 -10.674 1.00 94.44 84 ARG A C 1
ATOM 677 O O . ARG A 1 84 ? 19.987 5.846 -9.590 1.00 94.44 84 ARG A O 1
ATOM 684 N N . VAL A 1 85 ? 19.460 4.311 -11.149 1.00 94.81 85 VAL A N 1
ATOM 685 C CA . VAL A 1 85 ? 18.307 3.755 -10.457 1.00 94.81 85 VAL A CA 1
ATOM 686 C C . VAL A 1 85 ? 18.411 2.246 -10.448 1.00 94.81 85 VAL A C 1
ATOM 688 O O . VAL A 1 85 ? 18.649 1.626 -11.482 1.00 94.81 85 VAL A O 1
ATOM 691 N N . ARG A 1 86 ? 18.179 1.666 -9.278 1.00 95.31 86 ARG A N 1
ATOM 692 C CA . ARG A 1 86 ? 17.979 0.236 -9.105 1.00 95.31 86 ARG A CA 1
ATOM 693 C C . ARG A 1 86 ? 16.492 -0.080 -9.137 1.00 95.31 86 ARG A C 1
ATOM 695 O O . ARG A 1 86 ? 15.731 0.500 -8.369 1.00 95.31 86 ARG A O 1
ATOM 702 N N . ILE A 1 87 ? 16.080 -0.972 -10.026 1.00 95.12 87 ILE A N 1
ATOM 703 C CA . ILE A 1 87 ? 14.673 -1.257 -10.314 1.00 95.12 87 ILE A CA 1
ATOM 704 C C . ILE A 1 87 ? 14.399 -2.739 -10.080 1.00 95.12 87 ILE A C 1
ATOM 706 O O . ILE A 1 87 ? 15.171 -3.591 -10.515 1.00 95.12 87 ILE A O 1
ATOM 710 N N . GLY A 1 88 ? 13.298 -3.045 -9.407 1.00 94.94 88 GLY A N 1
ATOM 711 C CA . GLY A 1 88 ? 12.839 -4.411 -9.176 1.00 94.94 88 GLY A CA 1
ATOM 712 C C . GLY A 1 88 ? 11.397 -4.433 -8.688 1.00 94.94 88 GLY A C 1
ATOM 713 O O . GLY A 1 88 ? 10.747 -3.391 -8.596 1.00 94.94 88 GLY A O 1
ATOM 714 N N . ASN A 1 89 ? 10.896 -5.612 -8.344 1.00 93.75 89 ASN A N 1
ATOM 715 C CA . ASN A 1 89 ? 9.555 -5.745 -7.782 1.00 93.75 89 ASN A CA 1
ATOM 716 C C . ASN A 1 89 ? 9.552 -5.443 -6.282 1.00 93.75 89 ASN A C 1
ATOM 718 O O . ASN A 1 89 ? 10.531 -5.782 -5.611 1.00 93.75 89 ASN A O 1
ATOM 722 N N . PRO A 1 90 ? 8.466 -4.874 -5.733 1.00 95.38 90 PRO A N 1
ATOM 723 C CA . PRO A 1 90 ? 8.324 -4.741 -4.291 1.00 95.38 90 PRO A CA 1
ATOM 724 C C . PRO A 1 90 ? 8.234 -6.119 -3.624 1.00 95.38 90 PRO A C 1
ATOM 726 O O . PRO A 1 90 ? 7.543 -7.013 -4.111 1.00 95.38 90 PRO A O 1
ATOM 729 N N . SER A 1 91 ? 8.940 -6.297 -2.512 1.00 96.00 91 SER A N 1
ATOM 730 C CA . SER A 1 91 ? 8.885 -7.518 -1.703 1.00 96.00 91 SER A CA 1
ATOM 731 C C . SER A 1 91 ? 7.625 -7.598 -0.834 1.00 96.00 91 SER A C 1
ATOM 733 O O . SER A 1 91 ? 6.920 -6.605 -0.651 1.00 96.00 91 SER A O 1
ATOM 735 N N . GLU A 1 92 ? 7.381 -8.766 -0.227 1.00 94.69 92 GLU A N 1
ATOM 736 C CA . GLU A 1 92 ? 6.338 -8.936 0.800 1.00 94.69 92 GLU A CA 1
ATOM 737 C C . GLU A 1 92 ? 6.572 -8.062 2.037 1.00 94.69 92 GLU A C 1
ATOM 739 O O . GLU A 1 92 ? 5.618 -7.606 2.653 1.00 94.69 92 GLU A O 1
ATOM 744 N N . THR A 1 93 ? 7.830 -7.781 2.38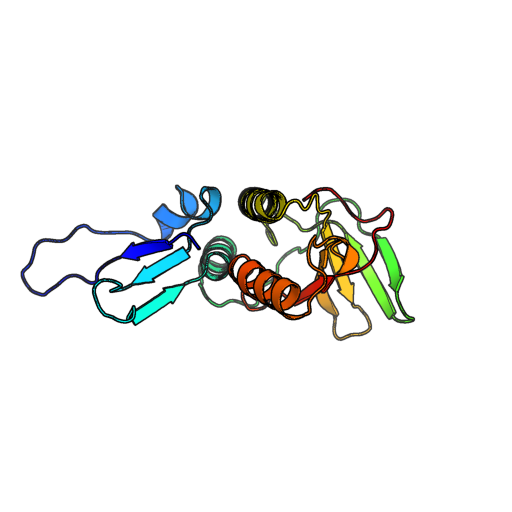4 1.00 94.12 93 THR A N 1
ATOM 745 C CA . THR A 1 93 ? 8.185 -6.917 3.524 1.00 94.12 93 THR A CA 1
ATOM 746 C C . THR A 1 93 ? 8.150 -5.428 3.180 1.00 94.12 93 THR A C 1
ATOM 748 O O . THR A 1 93 ? 8.435 -4.594 4.037 1.00 94.12 93 THR A O 1
ATOM 751 N N . TYR A 1 94 ? 7.827 -5.089 1.931 1.00 95.00 94 TYR A N 1
ATOM 752 C CA . TYR A 1 94 ? 7.578 -3.726 1.485 1.00 95.00 94 TYR A CA 1
ATOM 753 C C . TYR A 1 94 ? 6.092 -3.542 1.180 1.00 95.00 94 TYR A C 1
ATOM 755 O O . TYR A 1 94 ? 5.400 -2.844 1.900 1.00 95.00 94 TYR A O 1
ATOM 763 N N . LEU A 1 95 ? 5.555 -4.220 0.169 1.00 95.62 95 LEU A N 1
ATOM 764 C CA . LEU A 1 95 ? 4.145 -4.105 -0.196 1.00 95.62 95 LEU A CA 1
ATOM 765 C C . LEU A 1 95 ? 3.525 -5.504 -0.272 1.00 95.62 95 LEU A C 1
ATOM 767 O O . LEU A 1 95 ? 3.591 -6.099 -1.348 1.00 95.62 95 LEU A O 1
ATOM 771 N N . PRO A 1 96 ? 2.949 -6.034 0.825 1.00 95.38 96 PRO A N 1
ATOM 772 C CA . PRO A 1 96 ? 2.419 -7.397 0.898 1.00 95.38 96 PRO A CA 1
ATOM 773 C C . PRO A 1 96 ? 1.415 -7.725 -0.210 1.00 95.38 96 PRO A C 1
ATOM 775 O O . PRO A 1 96 ? 0.695 -6.842 -0.684 1.00 95.38 96 PRO A O 1
ATOM 778 N N . GLN A 1 97 ? 1.315 -8.999 -0.594 1.00 95.44 97 GLN A N 1
ATOM 779 C CA . GLN A 1 97 ? 0.409 -9.446 -1.657 1.00 95.44 97 GLN A CA 1
ATOM 780 C C . GLN A 1 97 ? -1.052 -9.036 -1.420 1.00 95.44 97 GLN A C 1
ATOM 782 O O . GLN A 1 97 ? -1.727 -8.633 -2.369 1.00 95.44 97 GLN A O 1
ATOM 787 N N . ASP A 1 98 ? -1.533 -9.088 -0.181 1.00 96.31 98 ASP A N 1
ATOM 788 C CA . ASP A 1 98 ? -2.898 -8.674 0.158 1.00 96.31 98 ASP A CA 1
ATOM 789 C C . ASP A 1 98 ? -3.113 -7.176 -0.068 1.00 96.31 98 ASP A C 1
ATOM 791 O O . ASP A 1 98 ? -4.084 -6.780 -0.715 1.00 96.31 98 ASP A O 1
ATOM 795 N N . ALA A 1 99 ? -2.141 -6.344 0.316 1.00 96.94 99 ALA A N 1
ATOM 796 C CA . ALA A 1 99 ? -2.165 -4.919 0.004 1.00 96.94 99 ALA A CA 1
ATOM 797 C C . ALA A 1 99 ? -2.149 -4.666 -1.504 1.00 96.94 99 ALA A C 1
ATOM 799 O O . ALA A 1 99 ? -2.945 -3.870 -2.008 1.00 96.94 99 ALA A O 1
ATOM 800 N N . ARG A 1 100 ? -1.317 -5.398 -2.257 1.00 96.25 100 ARG A N 1
ATOM 801 C CA . ARG A 1 100 ? -1.325 -5.336 -3.728 1.00 96.25 100 ARG A CA 1
ATOM 802 C C . ARG A 1 100 ? -2.695 -5.706 -4.300 1.00 96.25 100 ARG A C 1
ATOM 804 O O . ARG A 1 100 ? -3.168 -5.033 -5.212 1.00 96.25 100 ARG A O 1
ATOM 811 N N . ASN A 1 101 ? -3.371 -6.711 -3.741 1.00 96.12 101 ASN A N 1
ATOM 812 C CA . ASN A 1 101 ? -4.710 -7.123 -4.170 1.00 96.12 101 ASN A CA 1
ATOM 813 C C . ASN A 1 101 ? -5.764 -6.036 -3.925 1.00 96.12 101 ASN A C 1
ATOM 815 O O . ASN A 1 101 ? -6.535 -5.722 -4.836 1.00 96.12 101 ASN A O 1
ATOM 819 N N . VAL A 1 102 ? -5.765 -5.426 -2.738 1.00 97.06 102 VAL A N 1
ATOM 820 C CA . VAL A 1 102 ? -6.652 -4.304 -2.394 1.00 97.06 102 VAL A CA 1
ATOM 821 C C . VAL A 1 102 ? -6.432 -3.131 -3.348 1.00 97.06 102 VAL A C 1
ATOM 823 O O . VAL A 1 102 ? -7.386 -2.621 -3.941 1.00 97.06 102 VAL A O 1
ATOM 826 N N . ILE A 1 103 ? -5.173 -2.737 -3.558 1.00 96.38 103 ILE A N 1
ATOM 827 C CA . ILE A 1 103 ? -4.817 -1.643 -4.468 1.00 96.38 103 ILE A CA 1
ATOM 828 C C . ILE A 1 103 ? -5.237 -1.985 -5.901 1.00 96.38 103 ILE A C 1
ATOM 830 O O . ILE A 1 103 ? -5.812 -1.140 -6.585 1.00 96.38 103 ILE A O 1
ATOM 834 N N . ARG A 1 104 ? -5.019 -3.223 -6.365 1.00 95.75 104 ARG A N 1
ATOM 835 C CA . ARG A 1 104 ? -5.465 -3.675 -7.692 1.00 95.75 104 ARG A CA 1
ATOM 836 C C . ARG A 1 104 ? -6.970 -3.510 -7.859 1.00 95.75 104 ARG A C 1
ATOM 838 O O . ARG A 1 104 ? -7.416 -3.023 -8.894 1.00 95.75 104 ARG A O 1
ATOM 845 N N . ASN A 1 105 ? -7.754 -3.901 -6.857 1.00 95.00 105 ASN A N 1
ATOM 846 C CA . ASN A 1 105 ? -9.211 -3.787 -6.896 1.00 95.00 105 ASN A CA 1
ATOM 847 C C . ASN A 1 105 ? -9.656 -2.320 -6.926 1.00 95.00 105 ASN A C 1
ATOM 849 O O . ASN A 1 105 ? -10.529 -1.962 -7.719 1.00 95.00 105 ASN A O 1
ATOM 853 N N . PHE A 1 106 ? -9.004 -1.459 -6.138 1.00 94.81 106 PHE A N 1
ATOM 854 C CA . PHE A 1 106 ? -9.202 -0.014 -6.213 1.00 94.81 106 PHE A CA 1
ATOM 855 C C . PHE A 1 106 ? -8.902 0.519 -7.622 1.00 94.81 106 PHE A C 1
ATOM 857 O O . PHE A 1 106 ? -9.768 1.144 -8.228 1.00 94.81 106 PHE A O 1
ATOM 864 N N . LEU A 1 107 ? -7.735 0.220 -8.196 1.00 93.44 107 LEU A N 1
ATOM 865 C CA . LEU A 1 107 ? -7.350 0.683 -9.536 1.00 93.44 107 LEU A CA 1
ATOM 866 C C . LEU A 1 107 ? -8.323 0.182 -10.619 1.00 93.44 107 LEU A C 1
ATOM 868 O O . LEU A 1 107 ? -8.760 0.964 -11.465 1.00 93.44 107 LEU A O 1
ATOM 872 N N . LYS A 1 108 ? -8.772 -1.074 -10.527 1.00 93.00 108 LYS A N 1
ATOM 873 C CA . LYS A 1 108 ? -9.805 -1.633 -11.412 1.00 93.00 108 LYS A CA 1
ATOM 874 C C . LYS A 1 108 ? -11.147 -0.915 -11.287 1.00 93.00 108 LYS A C 1
ATOM 876 O O . LYS A 1 108 ? -11.811 -0.722 -12.302 1.00 93.00 108 LYS A O 1
ATOM 881 N N . SER A 1 109 ? -11.538 -0.470 -10.088 1.00 91.50 109 SER A N 1
ATOM 882 C CA . SER A 1 109 ? -12.756 0.341 -9.901 1.00 91.50 109 SER A CA 1
ATOM 883 C C . SER A 1 109 ? -12.690 1.694 -10.626 1.00 91.50 109 SER A C 1
ATOM 885 O O . SER A 1 109 ? -13.719 2.223 -11.041 1.00 91.50 109 SER A O 1
ATOM 887 N N . TRP A 1 110 ? -11.477 2.200 -10.875 1.00 89.12 110 TRP A N 1
ATOM 888 C CA . TRP A 1 110 ? -11.212 3.375 -11.713 1.00 89.12 110 TRP A CA 1
ATOM 889 C C . TRP A 1 110 ? -11.068 3.044 -13.207 1.00 89.12 110 TRP A C 1
ATOM 891 O O . TRP A 1 110 ? -10.832 3.936 -14.020 1.00 89.12 110 TRP A O 1
ATOM 901 N N . GLY A 1 111 ? -11.234 1.775 -13.593 1.00 90.06 111 GLY A N 1
ATOM 902 C CA . GLY A 1 111 ? -11.049 1.294 -14.962 1.00 90.06 111 GLY A CA 1
ATOM 903 C C . GLY A 1 111 ? -9.584 1.207 -15.393 1.00 90.06 111 GLY A C 1
ATOM 904 O O . GLY A 1 111 ? -9.314 1.201 -16.592 1.00 90.06 111 GLY A O 1
ATOM 905 N N . LEU A 1 112 ? -8.650 1.164 -14.439 1.00 90.56 112 LEU A N 1
ATOM 906 C CA . LEU A 1 112 ? -7.216 1.084 -14.697 1.00 90.56 112 LEU A CA 1
ATOM 907 C C . LEU A 1 112 ? -6.720 -0.350 -14.489 1.00 90.56 112 LEU A C 1
ATOM 909 O O . LEU A 1 112 ? -6.926 -0.942 -13.428 1.00 90.56 112 LEU A O 1
ATOM 913 N N . ASP A 1 113 ? -6.039 -0.888 -15.499 1.00 89.50 113 ASP A N 1
ATOM 914 C CA . ASP A 1 113 ? -5.252 -2.116 -15.384 1.00 89.50 113 ASP A CA 1
ATOM 915 C C . ASP A 1 113 ? -3.773 -1.734 -15.309 1.00 89.50 113 ASP A C 1
ATOM 917 O O . ASP A 1 113 ? -3.129 -1.418 -16.311 1.00 89.50 113 ASP A O 1
ATOM 921 N N . THR A 1 114 ? -3.278 -1.641 -14.079 1.00 90.56 114 THR A N 1
ATOM 922 C CA . THR A 1 114 ? -2.022 -0.962 -13.769 1.00 90.56 114 THR A CA 1
ATOM 923 C C . THR A 1 114 ? -0.933 -1.960 -13.415 1.00 90.56 114 THR A C 1
ATOM 925 O O . THR A 1 114 ? -1.149 -2.940 -12.702 1.00 90.56 114 THR A O 1
ATOM 928 N N . LYS A 1 115 ? 0.277 -1.652 -13.858 1.00 93.50 115 LYS A N 1
ATOM 929 C CA . LYS A 1 115 ? 1.506 -2.329 -13.479 1.00 93.50 115 LYS A CA 1
ATOM 930 C C . LYS A 1 115 ? 2.326 -1.468 -12.529 1.00 93.50 115 LYS A C 1
ATOM 932 O O . LYS A 1 115 ? 2.267 -0.236 -12.579 1.00 93.50 115 LYS A O 1
ATOM 937 N N . ILE A 1 116 ? 3.124 -2.127 -11.700 1.00 94.38 116 ILE A N 1
ATOM 938 C CA . ILE A 1 116 ? 4.005 -1.496 -10.728 1.00 94.38 116 ILE A CA 1
ATOM 939 C C . ILE A 1 116 ? 5.441 -1.982 -10.855 1.00 94.38 116 ILE A C 1
ATOM 941 O O . ILE A 1 116 ? 5.715 -3.101 -11.287 1.00 94.38 116 ILE A O 1
ATOM 945 N N . CYS A 1 117 ? 6.358 -1.130 -10.420 1.00 94.62 117 CYS A N 1
ATOM 946 C CA . CYS A 1 117 ? 7.715 -1.502 -10.060 1.00 94.62 117 CYS A CA 1
ATOM 947 C C . CYS A 1 117 ? 8.184 -0.637 -8.886 1.00 94.62 117 CYS A C 1
ATOM 949 O O . CYS A 1 117 ? 7.572 0.376 -8.531 1.00 94.62 117 CYS A O 1
ATOM 951 N N . LEU A 1 118 ? 9.280 -1.041 -8.261 1.00 96.19 118 LEU A N 1
ATOM 952 C CA . LEU A 1 118 ? 9.943 -0.292 -7.211 1.00 96.19 118 LEU A CA 1
ATOM 953 C C . LEU A 1 118 ? 11.265 0.252 -7.744 1.00 96.19 118 LEU A C 1
ATOM 955 O O . LEU A 1 118 ? 12.024 -0.463 -8.397 1.00 96.19 118 LEU A O 1
ATOM 959 N N . MET A 1 119 ? 11.542 1.523 -7.468 1.00 95.38 119 MET A N 1
ATOM 960 C CA . MET A 1 119 ? 12.743 2.212 -7.937 1.00 95.38 119 MET A CA 1
ATOM 961 C C . MET A 1 119 ? 13.509 2.788 -6.750 1.00 95.38 119 MET A C 1
ATOM 963 O O . MET A 1 119 ? 12.955 3.547 -5.960 1.00 95.38 119 MET A O 1
ATOM 967 N N . LEU A 1 120 ? 14.790 2.456 -6.635 1.00 95.94 120 LEU A N 1
ATOM 968 C CA . LEU A 1 120 ? 15.731 3.039 -5.685 1.00 95.94 120 LEU A CA 1
ATOM 969 C C . LEU A 1 120 ? 16.659 3.996 -6.437 1.00 95.94 120 LEU A C 1
ATOM 971 O O . LEU A 1 120 ? 17.510 3.570 -7.218 1.00 95.94 120 LEU A O 1
ATOM 975 N N . TRP A 1 121 ? 16.492 5.294 -6.201 1.00 93.88 121 TRP A N 1
ATOM 976 C CA . TRP A 1 121 ? 17.281 6.353 -6.824 1.00 93.88 121 TRP A CA 1
ATOM 977 C C . TRP A 1 121 ? 18.625 6.499 -6.106 1.00 93.88 121 TRP A C 1
ATOM 979 O O . TRP A 1 121 ? 18.728 7.205 -5.103 1.00 93.88 121 TRP A O 1
ATOM 989 N N . ILE A 1 122 ? 19.658 5.837 -6.628 1.00 92.38 122 ILE A N 1
ATOM 990 C CA . ILE A 1 122 ? 20.997 5.779 -6.020 1.00 92.38 122 ILE A CA 1
ATOM 991 C C . ILE A 1 122 ? 21.606 7.184 -5.917 1.00 92.38 122 ILE A C 1
ATOM 993 O O . ILE A 1 122 ? 22.135 7.556 -4.875 1.00 92.38 122 ILE A O 1
ATOM 997 N N . ASP A 1 123 ? 21.460 7.995 -6.966 1.00 90.44 123 ASP A N 1
ATOM 998 C CA . ASP A 1 123 ? 22.019 9.355 -7.014 1.00 90.44 123 ASP A CA 1
ATOM 999 C C . ASP A 1 123 ? 21.148 10.409 -6.298 1.00 90.44 123 ASP A C 1
ATOM 1001 O O . ASP A 1 123 ? 21.471 11.594 -6.312 1.00 90.44 123 ASP A O 1
ATOM 1005 N N . LYS A 1 124 ? 20.031 10.001 -5.678 1.00 88.19 124 LYS A N 1
ATOM 1006 C CA . LYS A 1 124 ? 19.121 10.879 -4.921 1.00 88.19 124 LYS A CA 1
ATOM 1007 C C . LYS A 1 124 ? 18.886 10.322 -3.521 1.00 88.19 124 LYS A C 1
ATOM 1009 O O . LYS A 1 124 ? 17.756 9.990 -3.167 1.00 88.19 124 LYS A O 1
ATOM 1014 N N . ASP A 1 125 ? 19.969 10.177 -2.764 1.00 87.75 125 ASP A N 1
ATOM 1015 C CA . ASP A 1 125 ? 19.966 9.758 -1.357 1.00 87.75 125 ASP A CA 1
ATOM 1016 C C . ASP A 1 125 ? 19.305 8.397 -1.104 1.00 87.75 125 ASP A C 1
ATOM 1018 O O . ASP A 1 125 ? 18.629 8.202 -0.095 1.00 87.75 125 ASP A O 1
ATOM 1022 N N . ASN A 1 126 ? 19.469 7.443 -2.031 1.00 88.69 126 ASN A N 1
ATOM 1023 C CA . ASN A 1 126 ? 18.829 6.126 -1.946 1.00 88.69 126 ASN A CA 1
ATOM 1024 C C . ASN A 1 126 ? 17.309 6.227 -1.725 1.00 88.69 126 ASN A C 1
ATOM 1026 O O . ASN A 1 126 ? 16.704 5.432 -1.001 1.00 88.69 126 ASN A O 1
ATOM 1030 N N . LYS A 1 127 ? 16.672 7.222 -2.349 1.00 91.69 127 LYS A N 1
ATOM 1031 C CA . LYS A 1 127 ? 15.230 7.415 -2.237 1.00 91.69 127 LYS A CA 1
ATOM 1032 C C . LYS A 1 127 ? 14.505 6.264 -2.917 1.00 91.69 127 LYS A C 1
ATOM 1034 O O . LYS A 1 127 ? 14.714 6.005 -4.098 1.00 91.69 127 LYS A O 1
ATOM 1039 N N . LEU A 1 128 ? 13.618 5.610 -2.182 1.00 94.50 128 LEU A N 1
ATOM 1040 C CA . LEU A 1 128 ? 12.785 4.534 -2.696 1.00 94.50 128 LEU A CA 1
ATOM 1041 C C . LEU A 1 128 ? 11.433 5.095 -3.158 1.00 94.50 128 LEU A C 1
ATOM 1043 O O . LEU A 1 128 ? 10.787 5.848 -2.428 1.00 94.50 128 LEU A O 1
ATOM 1047 N N . THR A 1 129 ? 11.015 4.760 -4.376 1.00 94.81 129 THR A N 1
ATOM 1048 C CA . THR A 1 129 ? 9.755 5.223 -4.966 1.00 94.81 129 THR A CA 1
ATOM 1049 C C . THR A 1 129 ? 8.992 4.070 -5.598 1.00 94.81 129 THR A C 1
ATOM 1051 O O . THR A 1 129 ? 9.496 3.413 -6.515 1.00 94.81 129 THR A O 1
ATOM 1054 N N . LEU A 1 130 ? 7.759 3.863 -5.148 1.00 95.12 130 LEU A N 1
ATOM 1055 C CA . LEU A 1 130 ? 6.824 2.952 -5.785 1.00 95.12 130 LEU A CA 1
ATOM 1056 C C . LEU A 1 130 ? 6.277 3.614 -7.049 1.00 95.12 130 LEU A C 1
ATOM 1058 O O . LEU A 1 130 ? 5.817 4.757 -7.022 1.00 95.12 130 LEU A O 1
ATOM 1062 N N . THR A 1 131 ? 6.372 2.910 -8.165 1.00 94.62 131 THR A N 1
ATOM 1063 C CA . THR A 1 131 ? 6.169 3.493 -9.484 1.00 94.62 131 THR A CA 1
ATOM 1064 C C . THR A 1 131 ? 5.066 2.759 -10.228 1.00 94.62 131 THR A C 1
ATOM 1066 O O . THR A 1 131 ? 5.090 1.536 -10.308 1.00 94.62 131 THR A O 1
ATOM 1069 N N . PHE A 1 132 ? 4.116 3.511 -10.783 1.00 94.00 132 PHE A N 1
ATOM 1070 C CA . PHE A 1 132 ? 2.952 3.001 -11.508 1.00 94.00 132 PHE A CA 1
ATOM 1071 C C . PHE A 1 132 ? 2.986 3.441 -12.972 1.00 94.00 132 PHE A C 1
ATOM 1073 O O . PHE A 1 132 ? 3.415 4.558 -13.273 1.00 94.00 132 PHE A O 1
ATOM 1080 N N . ASN A 1 133 ? 2.466 2.609 -13.876 1.00 93.06 133 ASN A N 1
ATOM 1081 C CA . ASN A 1 133 ? 2.296 2.964 -15.290 1.00 93.06 133 ASN A CA 1
ATOM 1082 C C . ASN A 1 133 ? 1.013 3.783 -15.562 1.00 93.06 133 ASN A C 1
ATOM 1084 O O . ASN A 1 133 ? 0.374 3.630 -16.600 1.00 93.06 133 ASN A O 1
ATOM 1088 N N . ILE A 1 134 ? 0.598 4.637 -14.622 1.00 90.62 134 ILE A N 1
ATOM 1089 C CA . ILE A 1 134 ? -0.625 5.439 -14.748 1.00 90.62 134 ILE A CA 1
ATOM 1090 C C . ILE A 1 134 ? -0.289 6.754 -15.441 1.00 90.62 134 ILE A C 1
ATOM 1092 O O . ILE A 1 134 ? 0.567 7.504 -14.986 1.00 90.62 134 ILE A O 1
ATOM 1096 N N . LEU A 1 135 ? -0.992 7.074 -16.522 1.00 88.25 135 LEU A N 1
ATOM 1097 C CA . LEU A 1 135 ? -0.804 8.319 -17.264 1.00 88.25 135 LEU A CA 1
ATOM 1098 C C . LEU A 1 135 ? -2.107 9.125 -17.277 1.00 88.25 135 LEU A C 1
ATOM 1100 O O . LEU A 1 135 ? -3.176 8.523 -17.372 1.00 88.25 135 LEU A O 1
ATOM 1104 N N . PRO A 1 136 ? -2.061 10.474 -17.273 1.00 84.38 136 PRO A N 1
ATOM 1105 C CA . PRO A 1 136 ? -3.273 11.300 -17.289 1.00 84.38 136 PRO A CA 1
ATOM 1106 C C . PRO A 1 136 ? -4.249 10.943 -18.420 1.00 84.38 136 PRO A C 1
ATOM 1108 O O . PRO A 1 136 ? -5.457 10.923 -18.218 1.00 84.38 136 PRO A O 1
ATOM 1111 N N . LYS A 1 137 ? -3.728 10.560 -19.594 1.00 85.06 137 LYS A N 1
ATOM 1112 C CA . LYS A 1 137 ? -4.518 10.126 -20.762 1.00 85.06 137 LYS A CA 1
ATOM 1113 C C . LYS A 1 137 ? -5.368 8.863 -20.539 1.00 85.06 137 LYS A C 1
ATOM 1115 O O . LYS A 1 137 ? -6.208 8.562 -21.377 1.00 85.06 137 LYS A O 1
ATOM 1120 N N . MET A 1 138 ? -5.137 8.112 -19.460 1.00 85.75 138 MET A N 1
ATOM 1121 C CA . MET A 1 138 ? -5.896 6.899 -19.126 1.00 85.75 138 MET A CA 1
ATOM 1122 C C . MET A 1 138 ? -7.224 7.209 -18.425 1.00 85.75 138 MET A C 1
ATOM 1124 O O . MET A 1 138 ? -8.098 6.348 -18.356 1.00 85.75 138 MET A O 1
ATOM 1128 N N . PHE A 1 139 ? -7.403 8.431 -17.920 1.00 80.81 139 PHE A N 1
ATOM 1129 C CA . PHE A 1 139 ? -8.644 8.846 -17.281 1.00 80.81 139 PHE A CA 1
ATOM 1130 C C . PHE A 1 139 ? -9.657 9.305 -18.334 1.00 80.81 139 PHE A C 1
ATOM 1132 O O . PHE A 1 139 ? -9.340 10.099 -19.218 1.00 80.81 139 PHE A O 1
ATOM 1139 N N . LYS A 1 140 ? -10.906 8.825 -18.225 1.00 71.81 140 LYS A N 1
ATOM 1140 C CA . LYS A 1 140 ? -12.009 9.190 -19.141 1.00 71.81 140 LYS A CA 1
ATOM 1141 C C . LYS A 1 140 ? -12.273 10.696 -19.181 1.00 71.81 140 LYS A C 1
ATOM 1143 O O . LYS A 1 140 ? -12.697 11.217 -20.208 1.00 71.81 140 LYS A O 1
ATOM 1148 N N . LYS A 1 141 ? -12.048 11.373 -18.054 1.00 68.69 141 LYS A N 1
ATOM 1149 C CA . LYS A 1 141 ? -11.989 12.827 -17.957 1.00 68.69 141 LYS A CA 1
ATOM 1150 C C . LYS A 1 141 ? -10.557 13.193 -17.580 1.00 68.69 141 LYS A C 1
ATOM 1152 O O . LYS A 1 141 ? -10.067 12.785 -16.533 1.00 68.69 141 LYS A O 1
ATOM 1157 N N . THR A 1 142 ? -9.880 13.893 -18.478 1.00 63.41 142 THR A N 1
ATOM 1158 C CA . THR A 1 142 ? -8.498 14.371 -18.327 1.00 63.41 142 THR A CA 1
ATOM 1159 C C . THR A 1 142 ? -8.421 15.727 -17.625 1.00 63.41 142 THR A C 1
ATOM 1161 O O . THR A 1 142 ? -7.397 16.405 -17.701 1.00 63.41 142 THR A O 1
ATOM 1164 N N . ASP A 1 143 ? -9.493 16.156 -16.957 1.00 73.12 143 ASP A N 1
ATOM 1165 C CA . ASP A 1 143 ? -9.467 17.365 -16.151 1.00 73.12 143 ASP A CA 1
ATOM 1166 C C . ASP A 1 143 ? -8.593 17.157 -14.907 1.00 73.12 143 ASP A C 1
ATOM 1168 O O . ASP A 1 143 ? -8.513 16.072 -14.324 1.00 73.12 143 ASP A O 1
ATOM 1172 N N . SER A 1 144 ? -7.891 18.218 -14.515 1.00 72.38 144 SER A N 1
ATOM 1173 C CA . SER A 1 144 ? -6.951 18.195 -13.392 1.00 72.38 144 SER A CA 1
ATOM 1174 C C . SER A 1 144 ? -7.619 17.800 -12.072 1.00 72.38 144 SER A C 1
ATOM 1176 O O . SER A 1 144 ? -6.968 17.201 -11.219 1.00 72.38 144 SER A O 1
ATOM 1178 N N . GLU A 1 145 ? -8.911 18.089 -11.914 1.00 80.00 145 GLU A N 1
ATOM 1179 C CA . GLU A 1 145 ? -9.701 17.725 -10.741 1.00 80.00 145 GLU A CA 1
ATOM 1180 C C . GLU A 1 145 ? -9.835 16.203 -10.597 1.00 80.00 145 GLU A C 1
ATOM 1182 O O . GLU A 1 145 ? -9.465 15.666 -9.554 1.00 80.00 145 GLU A O 1
ATOM 1187 N N . SER A 1 146 ? -10.224 15.488 -11.661 1.00 78.94 146 SER A N 1
ATOM 1188 C CA . SER A 1 146 ? -10.328 14.019 -11.651 1.00 78.94 146 SER A CA 1
ATOM 1189 C C . SER A 1 146 ? -9.006 13.334 -11.287 1.00 78.94 146 SER A C 1
ATOM 1191 O O . SER A 1 146 ? -8.992 12.381 -10.504 1.00 78.94 146 SER A O 1
ATOM 1193 N N . VAL A 1 147 ? -7.882 13.831 -11.816 1.00 81.62 147 VAL A N 1
ATOM 1194 C CA . VAL A 1 147 ? -6.545 13.290 -11.512 1.00 81.62 147 VAL A CA 1
ATOM 1195 C C . VAL A 1 147 ? -6.156 13.569 -10.059 1.00 81.62 147 VAL A C 1
ATOM 1197 O O . VAL A 1 147 ? -5.644 12.680 -9.379 1.00 81.62 147 VAL A O 1
ATOM 1200 N N . ASN A 1 148 ? -6.429 14.772 -9.550 1.00 84.38 148 ASN A N 1
ATOM 1201 C CA . ASN A 1 148 ? -6.144 15.120 -8.158 1.00 84.38 148 ASN A CA 1
ATOM 1202 C C . ASN A 1 148 ? -6.991 14.300 -7.179 1.00 84.38 148 ASN A C 1
ATOM 1204 O O . ASN A 1 148 ? -6.455 13.795 -6.193 1.00 84.38 148 ASN A O 1
ATOM 1208 N N . SER A 1 149 ? -8.284 14.109 -7.459 1.00 88.44 149 SER A N 1
ATOM 1209 C CA . SER A 1 149 ? -9.150 13.235 -6.663 1.00 88.44 149 SER A CA 1
ATOM 1210 C C . SER A 1 149 ? -8.635 11.800 -6.667 1.00 88.44 149 SER A C 1
ATOM 1212 O O . SER A 1 149 ? -8.530 11.187 -5.606 1.00 88.44 149 SER A O 1
ATOM 1214 N N . PHE A 1 150 ? -8.247 11.276 -7.833 1.00 90.19 150 PHE A N 1
ATOM 1215 C CA .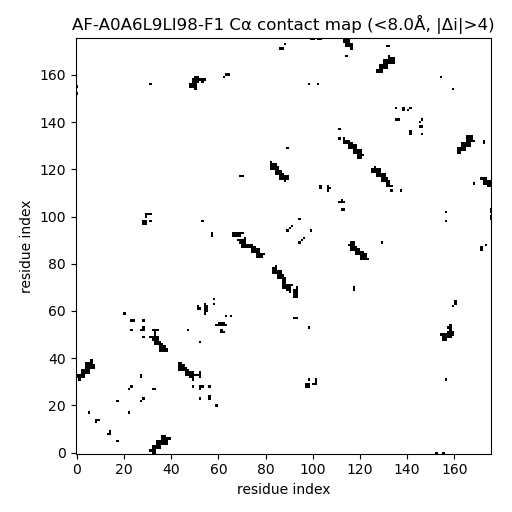 PHE A 1 150 ? -7.639 9.953 -7.932 1.00 90.19 150 PHE A CA 1
ATOM 1216 C C . PHE A 1 150 ? -6.391 9.833 -7.049 1.00 90.19 150 PHE A C 1
ATOM 1218 O O . PHE A 1 150 ? -6.303 8.902 -6.254 1.00 90.19 150 PHE A O 1
ATOM 1225 N N . LEU A 1 151 ? -5.449 10.779 -7.143 1.00 88.19 151 LEU A N 1
ATOM 1226 C CA . LEU A 1 151 ? -4.222 10.765 -6.340 1.00 88.19 151 LEU A CA 1
ATOM 1227 C C . LEU A 1 151 ? -4.510 10.880 -4.840 1.00 88.19 151 LEU A C 1
ATOM 1229 O O . LEU A 1 151 ? -3.859 10.206 -4.040 1.00 88.19 151 LEU A O 1
ATOM 1233 N N . HIS A 1 152 ? -5.502 11.688 -4.460 1.00 90.06 152 HIS A N 1
ATOM 1234 C CA . HIS A 1 152 ? -5.948 11.799 -3.076 1.00 90.06 152 HIS A CA 1
ATOM 1235 C C . HIS A 1 152 ? -6.440 10.442 -2.553 1.00 90.06 152 HIS A C 1
ATOM 1237 O O . HIS A 1 152 ? -5.933 9.957 -1.540 1.00 90.06 152 HIS A O 1
ATOM 1243 N N . PHE A 1 153 ? -7.340 9.775 -3.281 1.00 92.94 153 PHE A N 1
ATOM 1244 C CA . PHE A 1 153 ? -7.837 8.452 -2.893 1.00 92.94 153 PHE A CA 1
ATOM 1245 C C . PHE A 1 153 ? -6.763 7.369 -2.957 1.00 92.94 153 PHE A C 1
ATOM 1247 O O . PHE A 1 153 ? -6.741 6.494 -2.101 1.00 92.94 153 PHE A O 1
ATOM 1254 N N . LEU A 1 154 ? -5.850 7.432 -3.926 1.00 92.94 154 LEU A N 1
ATOM 1255 C CA . LEU A 1 154 ? -4.739 6.493 -4.030 1.00 92.94 154 LEU A CA 1
ATOM 1256 C C . LEU A 1 154 ? -3.838 6.583 -2.793 1.00 92.94 154 LEU A C 1
ATOM 1258 O O . LEU A 1 154 ? -3.414 5.551 -2.280 1.00 92.94 154 LEU A O 1
ATOM 1262 N N . SER A 1 155 ? -3.588 7.792 -2.278 1.00 92.62 155 SER A N 1
ATOM 1263 C CA . SER A 1 155 ? -2.714 7.989 -1.115 1.00 92.62 155 SER A CA 1
ATOM 1264 C C . SER A 1 155 ? -3.225 7.309 0.161 1.00 92.62 155 SER A C 1
ATOM 1266 O O . SER A 1 155 ? -2.413 6.901 0.984 1.00 92.62 155 SER A O 1
ATOM 1268 N N . TRP A 1 156 ? -4.540 7.084 0.286 1.00 95.94 156 TRP A N 1
ATOM 1269 C CA . TRP A 1 156 ? -5.143 6.320 1.386 1.00 95.94 156 TRP A CA 1
ATOM 1270 C C . TRP A 1 156 ? -4.615 4.887 1.505 1.00 95.94 156 TRP A C 1
ATOM 1272 O O . TRP A 1 156 ? -4.645 4.307 2.590 1.00 95.94 156 TRP A O 1
ATOM 1282 N N . TYR A 1 157 ? -4.160 4.301 0.397 1.00 96.50 157 TYR A N 1
ATOM 1283 C CA . TYR A 1 157 ? -3.773 2.896 0.346 1.00 96.50 157 TYR A CA 1
ATOM 1284 C C . TYR A 1 157 ? -2.295 2.635 0.661 1.00 96.50 157 TYR A C 1
ATOM 1286 O O . TYR A 1 157 ? -1.890 1.475 0.701 1.00 96.50 157 TYR A O 1
ATOM 1294 N N . PHE A 1 158 ? -1.482 3.674 0.877 1.00 95.44 158 PHE A N 1
ATOM 1295 C CA . PHE A 1 158 ? -0.036 3.524 1.060 1.00 95.44 158 PHE A CA 1
ATOM 1296 C C . PHE A 1 158 ? 0.446 4.121 2.378 1.00 95.44 158 PHE A C 1
ATOM 1298 O O . PHE A 1 158 ? -0.041 5.185 2.768 1.00 95.44 158 PHE A O 1
ATOM 1305 N N . PRO A 1 159 ? 1.438 3.496 3.042 1.00 95.06 159 PRO A N 1
ATOM 1306 C CA . PRO A 1 159 ? 2.103 4.105 4.186 1.00 95.06 159 PRO A CA 1
ATOM 1307 C C . PRO A 1 159 ? 2.564 5.531 3.869 1.00 95.06 159 PRO A C 1
ATOM 1309 O O . PRO A 1 159 ? 3.089 5.804 2.789 1.00 95.06 159 PRO A O 1
ATOM 1312 N N . ARG A 1 160 ? 2.419 6.458 4.820 1.00 92.38 160 ARG A N 1
ATOM 1313 C CA . ARG A 1 160 ? 2.643 7.903 4.587 1.00 92.38 160 ARG A CA 1
ATOM 1314 C C . ARG A 1 160 ? 4.048 8.250 4.097 1.00 92.38 160 ARG A C 1
ATOM 1316 O O . ARG A 1 160 ? 4.257 9.261 3.425 1.00 92.38 160 ARG A O 1
ATOM 1323 N N . HIS A 1 161 ? 5.030 7.431 4.462 1.00 91.69 161 HIS A N 1
ATOM 1324 C CA . HIS A 1 161 ? 6.420 7.625 4.072 1.00 91.69 161 HIS A CA 1
ATOM 1325 C C . HIS A 1 161 ? 6.705 7.169 2.631 1.00 91.69 161 HIS A C 1
ATOM 1327 O O . HIS A 1 161 ? 7.753 7.519 2.079 1.00 91.69 161 HIS A O 1
ATOM 1333 N N . TYR A 1 162 ? 5.779 6.444 1.993 1.00 93.69 162 TYR A N 1
ATOM 1334 C CA . TYR A 1 162 ? 5.941 5.981 0.622 1.00 93.69 162 TYR A CA 1
ATOM 1335 C C . TYR A 1 162 ? 5.930 7.158 -0.339 1.00 93.69 162 TYR A C 1
ATOM 1337 O O . TYR A 1 162 ? 5.209 8.147 -0.190 1.00 93.69 162 TYR A O 1
ATOM 1345 N N . LYS A 1 163 ? 6.768 7.047 -1.363 1.00 92.62 163 LYS A N 1
ATOM 1346 C CA . LYS A 1 163 ? 6.837 8.015 -2.449 1.00 92.62 163 LYS A CA 1
ATOM 1347 C C . LYS A 1 163 ? 6.305 7.343 -3.696 1.00 92.62 163 LYS A C 1
ATOM 1349 O O . LYS A 1 163 ? 6.838 6.318 -4.106 1.00 92.62 163 LYS A O 1
ATOM 1354 N N . LEU A 1 164 ? 5.260 7.925 -4.268 1.00 92.81 164 LEU A N 1
ATOM 1355 C CA . LEU A 1 164 ? 4.599 7.402 -5.455 1.00 92.81 164 LEU A CA 1
ATOM 1356 C C . LEU A 1 164 ? 5.029 8.220 -6.672 1.00 92.81 164 LEU A C 1
ATOM 1358 O O . LEU A 1 164 ? 5.096 9.449 -6.602 1.00 92.81 164 LEU A O 1
ATOM 1362 N N . VAL A 1 165 ? 5.327 7.545 -7.776 1.00 90.31 165 VAL A N 1
ATOM 1363 C CA . VAL A 1 165 ? 5.625 8.173 -9.068 1.00 90.31 165 VAL A CA 1
ATOM 1364 C C . VAL A 1 165 ? 4.812 7.482 -10.154 1.00 90.31 165 VAL A C 1
ATOM 1366 O O . VAL A 1 165 ? 4.572 6.280 -10.107 1.00 90.31 165 VAL A O 1
ATOM 1369 N N . CYS A 1 166 ? 4.380 8.256 -11.139 1.00 89.50 166 CYS A N 1
ATOM 1370 C CA . CYS A 1 166 ? 3.714 7.765 -12.333 1.00 89.50 166 CYS A CA 1
ATOM 1371 C C . CYS A 1 166 ? 4.624 8.014 -13.541 1.00 89.50 166 CYS A C 1
ATOM 1373 O O . CYS A 1 166 ? 5.143 9.122 -13.689 1.00 89.50 166 CYS A O 1
ATOM 1375 N N . MET A 1 167 ? 4.851 7.002 -14.377 1.00 88.50 167 MET A N 1
ATOM 1376 C CA . MET A 1 167 ? 5.661 7.126 -15.597 1.00 88.50 167 MET A CA 1
ATOM 1377 C C . MET A 1 167 ? 5.189 6.158 -16.683 1.00 88.50 167 MET A C 1
ATOM 1379 O O . MET A 1 167 ? 4.314 5.335 -16.441 1.00 88.50 167 MET A O 1
ATOM 1383 N N . GLU A 1 168 ? 5.733 6.274 -17.893 1.00 87.56 168 GLU A N 1
ATOM 1384 C CA . GLU A 1 168 ? 5.399 5.338 -18.968 1.00 87.56 168 GLU A CA 1
ATOM 1385 C C . GLU A 1 168 ? 5.931 3.930 -18.670 1.00 87.56 168 GLU A C 1
ATOM 1387 O O . GLU A 1 168 ? 6.979 3.757 -18.043 1.00 87.56 168 GLU A O 1
ATOM 1392 N N . GLU A 1 169 ? 5.181 2.924 -19.119 1.00 85.31 169 GLU A N 1
ATOM 1393 C CA . GLU A 1 169 ? 5.547 1.520 -18.962 1.00 85.31 169 GLU A CA 1
ATOM 1394 C C . GLU A 1 169 ? 6.829 1.178 -19.737 1.00 85.31 169 GLU A C 1
ATOM 1396 O O . GLU A 1 169 ? 7.060 1.661 -20.844 1.00 85.31 169 GLU A O 1
ATOM 1401 N N . ASN A 1 170 ? 7.628 0.278 -19.170 1.00 81.88 170 ASN A N 1
ATOM 1402 C CA . ASN A 1 170 ? 8.718 -0.418 -19.850 1.00 81.88 170 ASN A CA 1
ATOM 1403 C C . ASN A 1 170 ? 8.758 -1.890 -19.396 1.00 81.88 170 ASN A C 1
ATOM 1405 O O . ASN A 1 170 ? 7.915 -2.320 -18.607 1.00 81.88 170 ASN A O 1
ATOM 1409 N N . GLU A 1 171 ? 9.744 -2.666 -19.852 1.00 81.06 171 GLU A N 1
ATOM 1410 C CA . GLU A 1 171 ? 9.839 -4.102 -19.547 1.00 81.06 171 GLU A CA 1
ATOM 1411 C C . GLU A 1 171 ? 9.996 -4.457 -18.053 1.00 81.0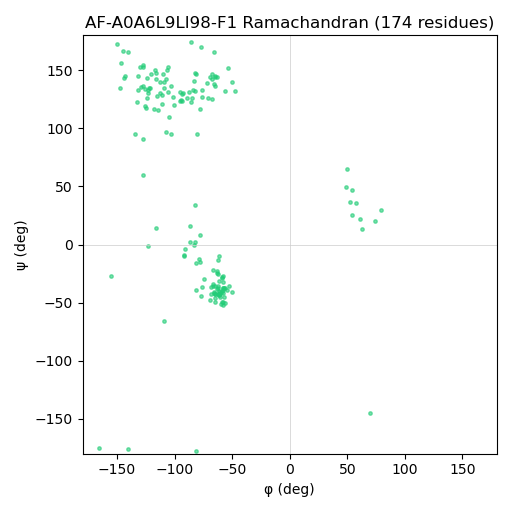6 171 GLU A C 1
ATOM 1413 O O . GLU A 1 171 ? 9.921 -5.629 -17.691 1.00 81.06 171 GLU A O 1
ATOM 1418 N N . LEU A 1 172 ? 10.226 -3.471 -17.181 1.00 79.81 172 LEU A N 1
ATOM 1419 C CA . LEU A 1 172 ? 10.455 -3.660 -15.745 1.00 79.81 172 LEU A CA 1
ATOM 1420 C C . LEU A 1 172 ? 9.166 -3.584 -14.918 1.00 79.81 172 LEU A C 1
ATOM 1422 O O . LEU A 1 172 ? 9.186 -3.865 -13.722 1.00 79.81 172 LEU A O 1
ATOM 1426 N N . PHE A 1 173 ? 8.058 -3.177 -15.534 1.00 84.75 173 PHE A N 1
ATOM 1427 C CA . PHE A 1 173 ? 6.755 -3.104 -14.888 1.00 84.75 173 PHE A CA 1
ATOM 1428 C C . PHE A 1 173 ? 6.078 -4.471 -14.884 1.00 84.75 173 PHE A C 1
ATOM 1430 O O . PHE A 1 173 ? 5.960 -5.127 -15.921 1.00 84.75 173 PHE A O 1
ATOM 1437 N N . GLN A 1 174 ? 5.557 -4.873 -13.729 1.00 82.88 174 GLN A N 1
ATOM 1438 C CA . GLN A 1 174 ? 4.774 -6.098 -13.593 1.00 82.88 174 GLN A CA 1
ATOM 1439 C C . GLN A 1 174 ? 3.346 -5.783 -13.165 1.00 82.88 174 GLN A C 1
ATOM 1441 O O . GLN A 1 174 ? 3.141 -4.775 -12.489 1.00 82.88 174 GLN A O 1
ATOM 1446 N N . PRO A 1 175 ? 2.349 -6.603 -13.547 1.00 85.62 175 PRO A N 1
ATOM 1447 C CA . PRO A 1 175 ? 1.010 -6.483 -12.984 1.00 85.62 175 PRO A CA 1
ATOM 1448 C C . PRO A 1 175 ? 1.099 -6.376 -11.464 1.00 85.62 175 PRO A C 1
ATOM 1450 O O . PRO A 1 175 ? 1.845 -7.133 -10.839 1.00 85.62 175 PRO A O 1
ATOM 1453 N N . ILE A 1 176 ? 0.382 -5.402 -10.897 1.00 84.50 176 ILE A N 1
ATOM 1454 C CA . ILE A 1 176 ? 0.219 -5.327 -9.444 1.00 84.50 176 ILE A CA 1
ATOM 1455 C C . ILE A 1 176 ? -0.349 -6.634 -8.926 1.00 84.50 176 ILE A C 1
ATOM 1457 O O . ILE A 1 176 ? -1.130 -7.267 -9.671 1.00 84.50 176 ILE A O 1
#

Nearest PDB structures (foldseek):
  6o95-assembly2_B  TM=3.151E-01  e=3.399E+00  Homo sapiens
  8w3w-assembly4_D  TM=3.725E-01  e=4.604E+00  Homo sapiens
  1i1d-assembly2_B  TM=4.219E-01  e=8.448E+00  Saccharomyces cerevisiae
  8br5-assembly4_DDD  TM=3.472E-01  e=8.448E+00  Homo sapiens
  8br5-assembly3_CCC  TM=2.903E-01  e=7.482E+00  Homo sapiens

Secondary structure (DSSP, 8-state):
--EEEE-PPPTTS------HHHHIIIIIHHHT-EEEESTTSSS-SEEE-HHHHHHHHHHSSSS-------EEEEEEEEEETTEEEEEEEEPTTTS-HHHHHHHHHHHHHTT---EEEEEEETTTTTEEEEEE---GGGSSS--HHHHHHHHHHHHTTS-TT--EEE----TT-EE-

Mean predicted aligned error: 4.91 Å

pLDDT: mean 90.65, std 5.81, range [63.41, 97.75]

Radius of gyration: 18.13 Å; Cα contacts (8 Å, |Δi|>4): 304; chains: 1; bounding box: 42×30×55 Å

Organism: NCBI:txid1968276

Solvent-accessible surface area (backbone atoms only — not comparable to full-atom values): 10075 Å² total; per-residue (Å²): 133,59,62,47,79,42,71,78,78,57,90,98,53,92,70,86,87,80,59,65,77,55,45,44,77,72,42,34,46,66,70,45,29,15,43,27,35,42,54,88,49,100,63,47,82,42,77,40,40,27,3,26,48,51,31,23,72,71,66,80,32,64,80,67,87,85,77,56,66,54,57,39,85,74,69,47,79,45,76,55,95,92,31,49,29,40,36,22,38,58,11,67,64,60,53,32,66,46,50,36,48,37,50,44,52,53,39,42,75,74,73,43,91,58,29,32,28,29,36,31,28,58,78,55,85,59,40,62,31,47,34,33,47,60,53,70,87,76,42,97,59,73,49,70,64,57,53,50,52,48,52,55,61,54,52,40,65,40,37,87,79,64,39,79,45,64,45,84,76,58,95,72,49,37,75,89

Sequence (176 aa):
MQQLYLLLPEPNKEFECFVVNHMVSDYLISDGLGIAINADKEEPDWVFSYGDVVDFYLNSKFYSNNITNPFTGIVTDRMVNSNRVRIGNPSETYLPQDARNVIRNFLKSWGLDTKICLMLWIDKDNKLTLTFNILPKMFKKTDSESVNSFLHFLSWYFPRHYKLVCMEENELFQPI